Protein AF-A0A529N8B4-F1 (afdb_monomer)

Foldseek 3Di:
DDDDPPDDPVLCVDLLNLLLVLLVCCLVPVQPQVSCLSCLCVPHQPQDPVNSVQLVVQCVVVVHHSLVSLCVQLPDPPDDPRSSVSSVLVSVLSVVLSVCPVPPDPLVSSVVSCVSSCNLVVLVPDPDPCSVVSNVSSVVVSVVCVVVD

Sequence (149 aa):
LNYRVIGGPRFYERMEIRDALAFFRVVANSGDDLAFERIVNVPKRGLGEATIRQIHDTARALRIPMLEAAGNLAESDELKPKPRAALREVAANFERWQKALETTPHTELAETILEESGYTDMWKNDRSAEAPGRLENLKELVRSMEEYE

pLDDT: mean 91.5, std 12.16, range [32.94, 97.88]

Structure (mmCIF, N/CA/C/O backbone):
data_AF-A0A529N8B4-F1
#
_entry.id   AF-A0A529N8B4-F1
#
loop_
_atom_site.group_PDB
_atom_site.id
_atom_site.type_symbol
_atom_site.label_atom_id
_atom_site.label_alt_id
_atom_site.label_comp_id
_atom_site.label_asym_id
_atom_site.label_entity_id
_atom_site.label_seq_id
_atom_site.pdbx_PDB_ins_code
_atom_site.Cartn_x
_atom_site.Cartn_y
_atom_site.Cartn_z
_atom_site.occupancy
_atom_site.B_iso_or_equiv
_atom_site.auth_seq_id
_atom_site.auth_comp_id
_atom_site.auth_asym_id
_atom_site.auth_atom_id
_atom_site.pdbx_PDB_model_num
ATOM 1 N N . LEU A 1 1 ? -13.913 22.914 28.546 1.00 37.88 1 LEU A N 1
ATOM 2 C CA . LEU A 1 1 ? -14.456 21.659 27.979 1.00 37.88 1 LEU A CA 1
ATOM 3 C C . LEU A 1 1 ? -14.063 21.613 26.507 1.00 37.88 1 LEU A C 1
ATOM 5 O O . LEU A 1 1 ? -14.684 22.299 25.709 1.00 37.88 1 LEU A O 1
ATOM 9 N N . ASN A 1 2 ? -12.985 20.900 26.166 1.00 32.94 2 ASN A N 1
ATOM 10 C CA . ASN A 1 2 ? -12.568 20.703 24.773 1.00 32.94 2 ASN A CA 1
ATOM 11 C C . ASN A 1 2 ? -13.321 19.496 24.215 1.00 32.94 2 ASN A C 1
ATOM 13 O O . ASN A 1 2 ? -12.875 18.364 24.375 1.00 32.94 2 ASN A O 1
ATOM 17 N N . TYR A 1 3 ? -14.480 19.727 23.603 1.00 43.84 3 TYR A N 1
ATOM 18 C CA . TYR A 1 3 ? -15.154 18.686 22.835 1.00 43.84 3 TYR A CA 1
ATOM 19 C C . TYR A 1 3 ? -14.523 18.661 21.438 1.00 43.84 3 TYR A C 1
ATOM 21 O O . TYR A 1 3 ? -14.747 19.561 20.628 1.00 43.84 3 TYR A O 1
ATOM 29 N N . ARG A 1 4 ? -13.654 17.678 21.179 1.00 48.97 4 ARG A N 1
ATOM 30 C CA . ARG A 1 4 ? -13.133 17.401 19.835 1.00 48.97 4 ARG A CA 1
ATOM 31 C C . ARG A 1 4 ? -14.247 16.637 19.123 1.00 48.97 4 ARG A C 1
ATOM 33 O O . ARG A 1 4 ? -14.628 15.561 19.567 1.00 48.97 4 ARG A O 1
ATOM 40 N N . VAL A 1 5 ? -14.819 17.221 18.072 1.00 47.09 5 VAL A N 1
ATOM 41 C CA . VAL A 1 5 ? -15.747 16.503 17.189 1.00 47.09 5 VAL A CA 1
ATOM 42 C C . VAL A 1 5 ? -14.914 15.462 16.445 1.00 47.09 5 VAL A C 1
ATOM 44 O O . VAL A 1 5 ? -14.140 15.798 15.548 1.00 47.09 5 VAL A O 1
ATOM 47 N N . ILE A 1 6 ? -15.007 14.222 16.904 1.00 48.81 6 ILE A N 1
ATOM 48 C CA . ILE A 1 6 ? -14.286 13.053 16.404 1.00 48.81 6 ILE A CA 1
ATOM 49 C C . ILE A 1 6 ? -15.303 12.234 15.589 1.00 48.81 6 ILE A C 1
ATOM 51 O O . ILE A 1 6 ? -16.439 12.079 16.028 1.00 48.81 6 ILE A O 1
ATOM 55 N N . GLY A 1 7 ? -14.947 11.799 14.375 1.00 54.44 7 GLY A N 1
ATOM 56 C CA . GLY A 1 7 ? -15.828 10.962 13.536 1.00 54.44 7 GLY A CA 1
ATOM 57 C C . GLY A 1 7 ? -16.765 11.674 12.541 1.00 54.44 7 GLY A C 1
ATOM 58 O O . GLY A 1 7 ? -17.740 11.084 12.088 1.00 54.44 7 GLY A O 1
ATOM 59 N N . GLY A 1 8 ? -16.506 12.931 12.160 1.00 64.56 8 GLY A N 1
ATOM 60 C CA . GLY A 1 8 ? -17.227 13.567 11.040 1.00 64.56 8 GLY A CA 1
ATOM 61 C C . GLY A 1 8 ? -16.770 13.047 9.659 1.00 64.56 8 GLY A C 1
ATOM 62 O O . GLY A 1 8 ? -15.677 12.490 9.568 1.00 64.56 8 GLY A O 1
ATOM 63 N N . PRO A 1 9 ? -17.508 13.313 8.557 1.00 66.69 9 PRO A N 1
ATOM 64 C CA . PRO A 1 9 ? -17.154 12.885 7.188 1.00 66.69 9 PRO A CA 1
ATOM 65 C C . PRO A 1 9 ? -15.704 13.199 6.776 1.00 66.69 9 PRO A C 1
ATOM 67 O O . PRO A 1 9 ? -15.079 12.452 6.030 1.00 66.69 9 PRO A O 1
ATOM 70 N N . ARG A 1 10 ? -15.132 14.266 7.348 1.00 82.44 10 ARG A N 1
ATOM 71 C CA . ARG A 1 10 ? -13.742 14.697 7.144 1.00 82.44 10 ARG A CA 1
ATOM 72 C C . ARG A 1 10 ? -12.682 13.720 7.666 1.00 82.44 10 ARG A C 1
ATOM 74 O O . ARG A 1 10 ? -11.518 13.874 7.312 1.00 82.44 10 ARG A O 1
ATOM 81 N N . PHE A 1 11 ? -13.024 12.761 8.530 1.00 85.31 11 PHE A N 1
ATOM 82 C CA . PHE A 1 11 ? -12.075 11.748 9.011 1.00 85.31 11 PHE A CA 1
ATOM 83 C C . PHE A 1 11 ? -11.592 10.861 7.857 1.00 85.31 11 PHE A C 1
ATOM 85 O O . PHE A 1 11 ? -10.390 10.739 7.636 1.00 85.31 11 PHE A O 1
ATOM 92 N N . TYR A 1 12 ? -12.525 10.362 7.044 1.00 86.62 12 TYR A N 1
ATOM 93 C CA . TYR A 1 12 ? -12.238 9.506 5.890 1.00 86.62 12 TYR A CA 1
ATOM 94 C C . TYR A 1 12 ? -11.605 10.245 4.701 1.00 86.62 12 TYR A C 1
ATOM 96 O O . TYR A 1 12 ? -11.093 9.618 3.778 1.00 86.62 12 TYR A O 1
ATOM 104 N N . GLU A 1 13 ? -11.600 11.580 4.714 1.00 89.31 13 GLU A N 1
ATOM 105 C CA . GLU A 1 13 ? -10.953 12.406 3.685 1.00 89.31 13 GLU A CA 1
ATOM 106 C C . GLU A 1 13 ? -9.445 12.584 3.925 1.00 89.31 13 GLU A C 1
ATOM 108 O O . GLU A 1 13 ? -8.698 12.955 3.004 1.00 89.31 13 GLU A O 1
ATOM 113 N N . ARG A 1 14 ? -8.975 12.310 5.149 1.00 93.44 14 ARG A N 1
ATOM 114 C CA . ARG A 1 14 ? -7.564 12.456 5.511 1.00 93.44 14 ARG A CA 1
ATOM 115 C C . ARG A 1 14 ? -6.698 11.538 4.662 1.00 93.44 14 ARG A C 1
ATOM 117 O O . ARG A 1 14 ? -7.099 10.436 4.292 1.00 93.44 14 ARG A O 1
ATOM 124 N N . MET A 1 15 ? -5.516 12.023 4.300 1.00 94.38 15 MET A N 1
ATOM 125 C CA . MET A 1 15 ? -4.635 11.319 3.368 1.00 94.38 15 MET A CA 1
ATOM 126 C C . MET A 1 15 ? -4.262 9.939 3.904 1.00 94.38 15 MET A C 1
ATOM 128 O O . MET A 1 15 ? -4.382 8.958 3.180 1.00 94.38 15 MET A O 1
ATOM 132 N N . GLU A 1 16 ? -3.891 9.879 5.177 1.00 94.94 16 GLU A N 1
ATOM 133 C CA . GLU A 1 16 ? -3.470 8.662 5.850 1.00 94.94 16 GLU A CA 1
ATOM 134 C C . GLU A 1 16 ? -4.582 7.634 5.996 1.00 94.94 16 GLU A C 1
ATOM 136 O O . GLU A 1 16 ? -4.351 6.443 5.811 1.00 94.94 16 GLU A O 1
ATOM 141 N N . ILE A 1 17 ? -5.809 8.104 6.214 1.00 95.75 17 ILE A N 1
ATOM 142 C CA . ILE A 1 17 ? -6.984 7.240 6.273 1.00 95.75 17 ILE A CA 1
ATOM 143 C C . ILE A 1 17 ? -7.311 6.698 4.882 1.00 95.75 17 ILE A C 1
ATOM 145 O O . ILE A 1 17 ? -7.570 5.509 4.729 1.00 95.75 17 ILE A O 1
ATOM 149 N N . ARG A 1 18 ? -7.231 7.528 3.836 1.00 96.19 18 ARG A N 1
ATOM 150 C CA . ARG A 1 18 ? -7.441 7.073 2.452 1.00 96.19 18 ARG A CA 1
ATOM 151 C C . ARG A 1 18 ? -6.388 6.070 1.988 1.00 96.19 18 ARG A C 1
ATOM 153 O O . ARG A 1 18 ? -6.728 5.175 1.221 1.00 96.19 18 ARG A O 1
ATOM 160 N N . ASP A 1 19 ? -5.139 6.223 2.419 1.00 97.69 19 ASP A N 1
ATOM 161 C CA . ASP A 1 19 ? -4.067 5.269 2.119 1.00 97.69 19 ASP A CA 1
ATOM 162 C C . ASP A 1 19 ? -4.293 3.942 2.853 1.00 97.69 19 ASP A C 1
ATOM 164 O O . ASP A 1 19 ? -4.266 2.891 2.219 1.00 97.69 19 ASP A O 1
ATOM 168 N N . ALA A 1 20 ? -4.592 3.986 4.156 1.00 97.31 20 ALA A N 1
ATOM 169 C CA . ALA A 1 20 ? -4.912 2.795 4.943 1.00 97.31 20 ALA A CA 1
ATOM 170 C C . ALA A 1 20 ? -6.100 2.024 4.349 1.00 97.31 20 ALA A C 1
ATOM 172 O O . ALA A 1 20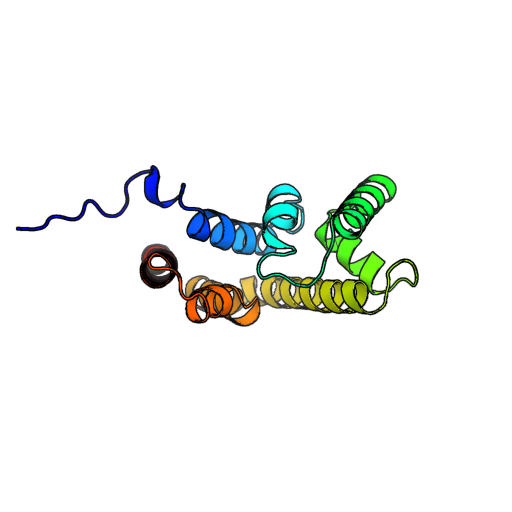 ? -6.010 0.826 4.091 1.00 97.31 20 ALA A O 1
ATOM 173 N N . LEU A 1 21 ? -7.186 2.729 4.021 1.00 96.06 21 LEU A N 1
ATOM 174 C CA . LEU A 1 21 ? -8.339 2.125 3.357 1.00 96.06 21 LEU A CA 1
ATOM 175 C C . LEU A 1 21 ? -7.984 1.544 1.988 1.00 96.06 21 LEU A C 1
ATOM 177 O O . LEU A 1 21 ? -8.520 0.505 1.625 1.00 96.06 21 LEU A O 1
ATOM 181 N N . ALA A 1 22 ? -7.101 2.181 1.218 1.00 97.75 22 ALA A N 1
ATOM 182 C CA . ALA A 1 22 ? -6.670 1.632 -0.061 1.00 97.75 22 ALA A CA 1
ATOM 183 C C . ALA A 1 22 ? -5.914 0.306 0.114 1.00 97.75 22 ALA A C 1
ATOM 185 O O . ALA A 1 22 ? -6.197 -0.629 -0.629 1.00 97.75 22 ALA A O 1
ATOM 186 N N . PHE A 1 23 ? -5.049 0.170 1.125 1.00 97.75 23 PHE A N 1
ATOM 187 C CA . PHE A 1 23 ? -4.457 -1.131 1.458 1.00 97.75 23 PHE A CA 1
ATOM 188 C C . PHE A 1 23 ? -5.530 -2.187 1.741 1.00 97.75 23 PHE A C 1
ATOM 190 O O . PHE A 1 23 ? -5.511 -3.257 1.135 1.00 97.75 23 PHE A O 1
ATOM 197 N N . PHE A 1 24 ? -6.494 -1.870 2.608 1.00 96.44 24 PHE A N 1
ATOM 198 C CA . PHE A 1 24 ? -7.551 -2.813 2.980 1.00 96.44 24 PHE A CA 1
ATOM 199 C C . PHE A 1 24 ? -8.432 -3.191 1.786 1.00 96.44 24 PHE A C 1
ATOM 201 O O . PHE A 1 24 ? -8.769 -4.360 1.621 1.00 96.44 24 PHE A O 1
ATOM 208 N N . ARG A 1 25 ? -8.756 -2.234 0.905 1.00 96.56 25 ARG A N 1
ATOM 209 C CA . ARG A 1 25 ? -9.531 -2.502 -0.314 1.00 96.56 25 ARG A CA 1
ATOM 210 C C . ARG A 1 25 ? -8.803 -3.428 -1.280 1.00 96.56 25 ARG A C 1
ATOM 212 O O . ARG A 1 25 ? -9.455 -4.308 -1.819 1.00 96.56 25 ARG A O 1
ATOM 219 N N . VAL A 1 26 ? -7.492 -3.274 -1.473 1.00 97.56 26 VAL A N 1
ATOM 220 C CA . VAL A 1 26 ? -6.712 -4.181 -2.342 1.00 97.56 26 VAL A CA 1
ATOM 221 C C . VAL A 1 26 ? -6.631 -5.588 -1.745 1.00 97.56 26 VAL A C 1
ATOM 223 O O . VAL A 1 26 ? -6.682 -6.579 -2.473 1.00 97.56 26 VAL A O 1
ATOM 226 N N . VAL A 1 27 ? -6.526 -5.695 -0.416 1.00 96.75 27 VAL A N 1
ATOM 227 C CA . VAL A 1 27 ? -6.567 -6.993 0.271 1.00 96.75 27 VAL A CA 1
ATOM 228 C C . VAL A 1 27 ? -7.942 -7.644 0.103 1.00 96.75 27 VAL A C 1
ATOM 230 O O . VAL A 1 27 ? -8.011 -8.793 -0.309 1.00 96.75 27 VAL A O 1
ATOM 233 N N . ALA A 1 28 ? -9.037 -6.916 0.331 1.00 95.19 28 ALA A N 1
ATOM 234 C CA . ALA A 1 28 ? -10.394 -7.446 0.170 1.00 95.19 28 ALA A CA 1
ATOM 235 C C . ALA A 1 28 ? -10.793 -7.697 -1.299 1.00 95.19 28 ALA A C 1
ATOM 237 O O . ALA A 1 28 ? -11.609 -8.571 -1.585 1.00 95.19 28 ALA A O 1
ATOM 238 N N . ASN A 1 29 ? -10.244 -6.922 -2.234 1.00 95.25 29 ASN A N 1
ATOM 239 C CA . ASN A 1 29 ? -10.509 -7.003 -3.664 1.00 95.25 29 ASN A CA 1
ATOM 240 C C . ASN A 1 29 ? -9.237 -6.685 -4.466 1.00 95.25 29 ASN A C 1
ATOM 242 O O . ASN A 1 29 ? -8.906 -5.522 -4.708 1.00 95.25 29 ASN A O 1
ATOM 246 N N . SER A 1 30 ? -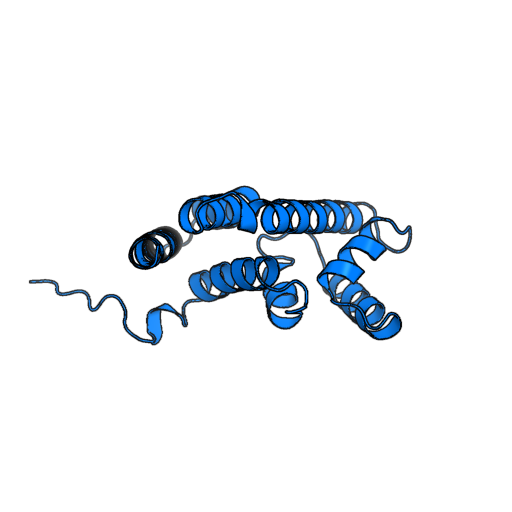8.574 -7.730 -4.963 1.00 93.50 30 SER A N 1
ATOM 247 C CA . SER A 1 30 ? -7.368 -7.614 -5.795 1.00 93.50 30 SER A CA 1
ATOM 248 C C . SER A 1 30 ? -7.584 -6.867 -7.118 1.00 93.50 30 SER A C 1
ATOM 250 O O . SER A 1 30 ? -6.609 -6.444 -7.734 1.00 93.50 30 SER A O 1
ATOM 252 N N . GLY A 1 31 ? -8.840 -6.692 -7.546 1.00 94.88 31 GLY A N 1
ATOM 253 C CA . GLY A 1 31 ? -9.232 -5.953 -8.747 1.00 94.88 31 GLY A CA 1
ATOM 254 C C . GLY A 1 31 ? -9.349 -4.433 -8.582 1.00 94.88 31 GLY A C 1
ATOM 255 O O . GLY A 1 31 ? -9.706 -3.757 -9.546 1.00 94.88 31 GLY A O 1
ATOM 256 N N . ASP A 1 32 ? -9.118 -3.872 -7.388 1.00 97.00 32 ASP A N 1
ATOM 257 C CA . ASP A 1 32 ? -9.178 -2.418 -7.169 1.00 97.00 32 ASP A CA 1
ATOM 258 C C . ASP A 1 32 ? -7.873 -1.726 -7.604 1.00 97.00 32 ASP A C 1
ATOM 260 O O . ASP A 1 32 ? -7.007 -1.380 -6.794 1.00 97.00 32 ASP A O 1
ATOM 264 N N . ASP A 1 33 ? -7.748 -1.507 -8.914 1.00 96.38 33 ASP A N 1
ATOM 265 C CA . ASP A 1 33 ? -6.583 -0.864 -9.533 1.00 96.38 33 ASP A CA 1
ATOM 266 C C . ASP A 1 33 ? -6.347 0.564 -9.012 1.00 96.38 33 ASP A C 1
ATOM 268 O O . ASP A 1 33 ? -5.205 0.964 -8.789 1.00 96.38 33 ASP A O 1
ATOM 272 N N . LEU A 1 34 ? -7.418 1.323 -8.744 1.00 95.69 34 LEU A N 1
ATOM 273 C CA . LEU A 1 34 ? -7.324 2.693 -8.226 1.00 95.69 34 LEU A CA 1
ATOM 274 C C . LEU A 1 34 ? -6.769 2.722 -6.798 1.00 95.69 34 LEU A C 1
ATOM 276 O O . LEU A 1 34 ? -5.998 3.618 -6.441 1.00 95.69 34 LEU A O 1
ATOM 280 N N . ALA A 1 35 ? -7.172 1.763 -5.959 1.00 97.06 35 ALA A N 1
ATOM 281 C CA . ALA A 1 35 ? -6.583 1.597 -4.640 1.00 97.06 35 ALA A CA 1
ATOM 282 C C . ALA A 1 35 ? -5.114 1.193 -4.751 1.00 97.06 35 ALA A C 1
ATOM 284 O O . ALA A 1 35 ? -4.274 1.813 -4.101 1.00 97.06 35 ALA A O 1
ATOM 285 N N . PHE A 1 36 ? -4.795 0.210 -5.595 1.00 97.62 36 PHE A N 1
ATOM 286 C CA . PHE A 1 36 ? -3.430 -0.279 -5.750 1.00 97.62 36 PHE A CA 1
ATOM 287 C C . PHE A 1 36 ? -2.478 0.811 -6.250 1.00 97.62 36 PHE A C 1
ATOM 289 O O . PHE A 1 36 ? -1.440 1.044 -5.630 1.00 97.62 36 PHE A O 1
ATOM 296 N N . GLU A 1 37 ? -2.848 1.549 -7.298 1.00 96.00 37 GLU A N 1
ATOM 297 C CA . GLU A 1 37 ? -2.049 2.654 -7.840 1.00 96.00 37 GLU A CA 1
ATOM 298 C C . GLU A 1 37 ? -1.733 3.712 -6.772 1.00 96.00 37 GLU A C 1
ATOM 300 O O . GLU A 1 37 ? -0.609 4.218 -6.698 1.00 96.00 37 GLU A O 1
ATOM 305 N N . ARG A 1 38 ? -2.691 3.998 -5.880 1.00 96.38 38 ARG A N 1
ATOM 306 C CA . ARG A 1 38 ? -2.504 4.947 -4.777 1.00 96.38 38 ARG A CA 1
ATOM 307 C C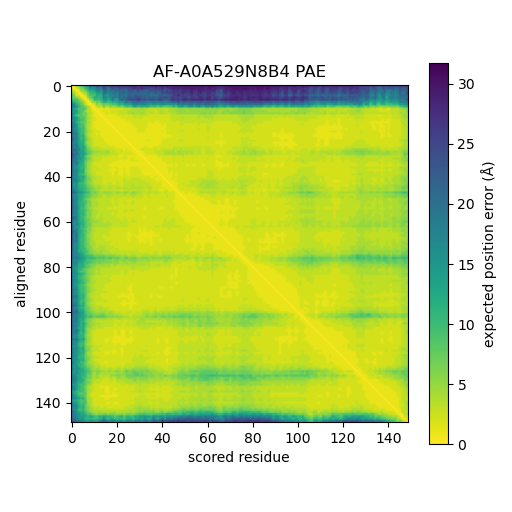 . ARG A 1 38 ? -1.400 4.516 -3.807 1.00 96.38 38 ARG A C 1
ATOM 309 O O . ARG A 1 38 ? -0.641 5.373 -3.353 1.00 96.38 38 ARG A O 1
ATOM 316 N N . ILE A 1 39 ? -1.325 3.229 -3.461 1.00 97.00 39 ILE A N 1
ATOM 317 C CA . ILE A 1 39 ? -0.464 2.739 -2.367 1.00 97.00 39 ILE A CA 1
ATOM 318 C C . ILE A 1 39 ? 0.789 1.995 -2.825 1.00 97.00 39 ILE A C 1
ATOM 320 O O . ILE A 1 39 ? 1.690 1.761 -2.016 1.00 97.00 39 ILE A O 1
ATOM 324 N N . VAL A 1 40 ? 0.913 1.661 -4.115 1.00 96.31 40 VAL A N 1
ATOM 325 C CA . VAL A 1 40 ? 1.991 0.789 -4.615 1.00 96.31 40 VAL A CA 1
ATOM 326 C C . VAL A 1 40 ? 3.381 1.342 -4.279 1.00 96.31 40 VAL A C 1
ATOM 328 O O . VAL A 1 40 ? 4.296 0.598 -3.925 1.00 96.31 40 VAL A O 1
ATOM 331 N N . ASN A 1 41 ? 3.530 2.669 -4.272 1.00 96.56 41 ASN A N 1
ATOM 332 C CA . ASN A 1 41 ? 4.769 3.372 -3.926 1.00 96.56 41 ASN A CA 1
ATOM 333 C C . ASN A 1 41 ? 4.645 4.231 -2.653 1.00 96.56 41 ASN A C 1
ATOM 335 O O . ASN A 1 41 ? 5.364 5.228 -2.506 1.00 96.56 41 ASN A O 1
ATOM 339 N N . VAL A 1 42 ? 3.721 3.865 -1.760 1.00 95.94 42 VAL A N 1
ATOM 340 C CA . VAL A 1 42 ? 3.550 4.465 -0.433 1.00 95.94 42 VAL A CA 1
ATOM 341 C C . VAL A 1 42 ? 3.652 3.358 0.631 1.00 95.94 42 VAL A C 1
ATOM 343 O O . VAL A 1 42 ? 2.800 2.473 0.659 1.00 95.94 42 VAL A O 1
ATOM 346 N N . PRO A 1 43 ? 4.683 3.345 1.496 1.00 95.56 43 PRO A N 1
ATOM 347 C CA . PRO A 1 43 ? 5.875 4.199 1.499 1.00 95.56 43 PRO A CA 1
ATOM 348 C C . PRO A 1 43 ? 6.717 4.093 0.223 1.00 95.56 43 PRO A C 1
ATOM 350 O O . PRO A 1 43 ? 6.523 3.202 -0.599 1.00 95.56 43 PRO A O 1
ATOM 353 N N . LYS A 1 44 ? 7.679 5.007 0.045 1.00 95.06 44 LYS A N 1
ATOM 354 C CA . LYS A 1 44 ? 8.532 5.039 -1.152 1.00 95.06 44 LYS A CA 1
ATOM 355 C C . LYS A 1 44 ? 9.349 3.748 -1.284 1.00 95.06 44 LYS A C 1
ATOM 357 O O . LYS A 1 44 ? 10.288 3.526 -0.528 1.00 95.06 44 LYS A O 1
ATOM 362 N N . ARG A 1 45 ? 9.056 2.959 -2.323 1.00 94.75 45 ARG A N 1
ATOM 363 C CA . ARG A 1 45 ? 9.733 1.685 -2.651 1.00 94.75 45 ARG A CA 1
ATOM 364 C C . ARG A 1 45 ? 10.706 1.799 -3.829 1.00 94.75 45 ARG A C 1
ATOM 366 O O . ARG A 1 45 ? 11.286 0.821 -4.286 1.00 94.75 45 ARG A O 1
ATOM 373 N N . GLY A 1 46 ? 10.914 3.013 -4.340 1.00 92.81 46 GLY A N 1
ATOM 374 C CA . GLY A 1 46 ? 11.756 3.249 -5.517 1.00 92.81 46 GLY A CA 1
ATOM 375 C C . GLY A 1 46 ? 11.089 2.854 -6.836 1.00 92.81 46 GLY A C 1
ATOM 376 O O . GLY A 1 46 ? 11.784 2.674 -7.835 1.00 92.81 46 GLY A O 1
ATOM 377 N N . LEU A 1 47 ? 9.759 2.744 -6.840 1.00 94.38 47 LEU A N 1
ATOM 378 C CA . LEU A 1 47 ? 8.957 2.561 -8.043 1.00 94.38 47 LEU A CA 1
ATOM 379 C C . LEU A 1 47 ? 8.755 3.936 -8.687 1.00 94.38 47 LEU A C 1
ATOM 381 O O . LEU A 1 47 ? 8.128 4.820 -8.104 1.00 94.38 47 LEU A O 1
ATOM 385 N N . GLY A 1 48 ? 9.377 4.158 -9.842 1.00 93.56 48 GLY A N 1
ATOM 386 C CA . GLY A 1 48 ? 9.234 5.409 -10.585 1.00 93.56 48 GLY A CA 1
ATOM 387 C C . GLY A 1 48 ? 7.988 5.415 -11.469 1.00 93.56 48 GLY A C 1
ATOM 388 O O . GLY A 1 48 ? 7.413 4.363 -11.743 1.00 93.56 48 GLY A O 1
ATOM 389 N N . GLU A 1 49 ? 7.645 6.588 -12.004 1.00 94.19 49 GLU A N 1
ATOM 390 C CA . GLU A 1 49 ? 6.538 6.779 -12.960 1.00 94.19 49 GLU A CA 1
ATOM 391 C C . GLU A 1 49 ? 6.591 5.802 -14.144 1.00 94.19 49 GLU A C 1
ATOM 393 O O . GLU A 1 49 ? 5.571 5.269 -14.567 1.00 94.19 49 GLU A O 1
ATOM 398 N N . ALA A 1 50 ? 7.791 5.522 -14.664 1.00 94.44 50 ALA A N 1
ATOM 399 C CA . ALA A 1 50 ? 7.974 4.573 -15.762 1.00 94.44 50 ALA A CA 1
ATOM 400 C C . ALA A 1 50 ? 7.578 3.139 -15.371 1.00 94.44 50 ALA A C 1
ATOM 402 O O . ALA A 1 50 ? 6.961 2.440 -16.165 1.00 94.44 50 ALA A O 1
ATOM 403 N N . THR A 1 51 ? 7.898 2.715 -14.144 1.00 95.69 51 THR A N 1
ATOM 404 C CA . THR A 1 51 ? 7.528 1.386 -13.640 1.00 95.69 51 THR A CA 1
ATOM 405 C C . THR A 1 51 ? 6.025 1.294 -13.412 1.00 95.69 51 THR A C 1
ATOM 407 O O . THR A 1 51 ? 5.419 0.314 -13.823 1.00 95.69 51 THR A O 1
ATOM 410 N N . ILE A 1 52 ? 5.414 2.323 -12.818 1.00 95.56 52 ILE A N 1
ATOM 411 C CA . ILE A 1 52 ? 3.959 2.365 -12.601 1.00 95.56 52 ILE A CA 1
ATOM 412 C C . ILE A 1 52 ? 3.219 2.311 -13.944 1.00 95.56 52 ILE A C 1
ATOM 414 O O . ILE A 1 52 ? 2.293 1.520 -14.110 1.00 95.56 52 ILE A O 1
ATOM 418 N N . ARG A 1 53 ? 3.688 3.070 -14.942 1.00 96.62 53 ARG A N 1
ATOM 419 C CA . ARG A 1 53 ? 3.142 3.024 -16.303 1.00 96.62 53 ARG A CA 1
ATOM 420 C C . ARG A 1 53 ? 3.263 1.637 -16.930 1.00 96.62 53 ARG A C 1
ATOM 422 O O . ARG A 1 53 ? 2.298 1.156 -17.504 1.00 96.62 53 ARG A O 1
ATOM 429 N N . GLN A 1 54 ? 4.408 0.975 -16.773 1.00 96.56 54 GLN A N 1
ATOM 430 C CA . GLN A 1 54 ? 4.603 -0.376 -17.297 1.00 96.56 54 GLN A CA 1
ATOM 431 C C . GLN A 1 54 ? 3.664 -1.400 -16.644 1.00 96.56 54 GLN A C 1
ATOM 433 O O . GLN A 1 54 ? 3.146 -2.268 -17.344 1.00 96.56 54 GLN A O 1
ATOM 438 N N . ILE A 1 55 ? 3.386 -1.281 -15.339 1.00 97.12 55 ILE A N 1
ATOM 439 C CA . ILE A 1 55 ? 2.371 -2.106 -14.658 1.00 97.12 55 ILE A CA 1
ATOM 440 C C . ILE A 1 55 ? 1.002 -1.883 -15.300 1.00 97.12 55 ILE A C 1
ATOM 442 O O . ILE A 1 55 ? 0.329 -2.849 -15.649 1.00 97.12 55 ILE A O 1
ATOM 446 N N . HIS A 1 56 ? 0.618 -0.625 -15.512 1.00 96.75 56 HIS A N 1
ATOM 447 C CA . HIS A 1 56 ? -0.660 -0.272 -16.124 1.00 96.75 56 HIS A CA 1
ATOM 448 C C . HIS A 1 56 ? -0.783 -0.795 -17.569 1.00 96.75 56 HIS A C 1
ATOM 450 O O . HIS A 1 56 ? -1.808 -1.362 -17.953 1.00 96.75 56 HIS A O 1
ATOM 456 N N . ASP A 1 57 ? 0.269 -0.646 -18.376 1.00 97.19 57 ASP A N 1
ATOM 457 C CA . ASP A 1 57 ? 0.307 -1.138 -19.756 1.00 97.19 57 ASP A CA 1
ATOM 458 C C . ASP A 1 57 ? 0.215 -2.672 -19.806 1.00 97.19 57 ASP A C 1
ATOM 460 O O . ASP A 1 57 ? -0.532 -3.223 -20.617 1.00 97.19 57 ASP A O 1
ATOM 464 N N . THR A 1 58 ? 0.902 -3.359 -18.889 1.00 97.06 58 THR A N 1
ATOM 465 C CA . THR A 1 58 ? 0.869 -4.825 -18.762 1.00 97.06 58 THR A CA 1
ATOM 466 C C . THR A 1 58 ? -0.510 -5.319 -18.329 1.00 97.06 58 THR A C 1
ATOM 468 O O . THR A 1 58 ? -1.069 -6.214 -18.965 1.00 97.06 58 THR A O 1
ATOM 471 N N . ALA A 1 59 ? -1.097 -4.695 -17.304 1.00 97.50 59 ALA A N 1
ATOM 472 C CA . ALA A 1 59 ? -2.448 -4.985 -16.824 1.00 97.50 59 ALA A CA 1
ATOM 473 C C . ALA A 1 59 ? -3.474 -4.864 -17.958 1.00 97.50 59 ALA A C 1
ATOM 475 O O . ALA A 1 59 ? -4.267 -5.774 -18.203 1.00 97.50 59 ALA A O 1
ATOM 476 N N . ARG A 1 60 ? -3.389 -3.785 -18.746 1.00 97.06 60 ARG A N 1
ATOM 477 C CA . ARG A 1 60 ? -4.269 -3.556 -19.897 1.00 97.06 60 ARG A CA 1
ATOM 478 C C . ARG A 1 60 ? -4.049 -4.559 -21.030 1.00 97.06 60 ARG A C 1
ATOM 480 O O . ARG A 1 60 ? -5.027 -5.005 -21.632 1.00 97.06 60 ARG A O 1
ATOM 487 N N . ALA A 1 61 ? -2.798 -4.885 -21.350 1.00 97.31 61 ALA A N 1
ATOM 488 C CA . ALA A 1 61 ? -2.462 -5.815 -22.427 1.00 97.31 61 ALA A CA 1
ATOM 489 C C . ALA A 1 61 ? -2.958 -7.237 -22.127 1.00 97.31 61 ALA A C 1
ATOM 491 O O . ALA A 1 61 ? -3.526 -7.890 -23.005 1.00 97.31 61 ALA A O 1
ATOM 492 N N . LEU A 1 62 ? -2.789 -7.684 -20.881 1.00 96.88 62 LEU A N 1
ATOM 493 C CA . LEU A 1 62 ? -3.188 -9.015 -20.423 1.00 96.88 62 LEU A CA 1
ATOM 494 C C . LEU A 1 62 ? -4.647 -9.080 -19.940 1.00 96.88 62 LEU A C 1
ATOM 496 O O . LEU A 1 62 ? -5.193 -10.171 -19.818 1.00 96.88 62 LEU A O 1
ATOM 500 N N . ARG A 1 63 ? -5.296 -7.925 -19.734 1.00 97.00 63 ARG A N 1
ATOM 501 C CA . ARG A 1 63 ? -6.643 -7.777 -19.148 1.00 97.00 63 ARG A CA 1
ATOM 502 C C . ARG A 1 63 ? -6.756 -8.401 -17.754 1.00 97.00 63 ARG A C 1
ATOM 504 O O . ARG A 1 63 ? -7.735 -9.080 -17.454 1.00 97.00 63 ARG A O 1
ATOM 511 N N . ILE A 1 64 ? -5.755 -8.141 -16.927 1.00 97.69 64 ILE A N 1
ATOM 512 C CA . ILE A 1 64 ? -5.670 -8.593 -15.534 1.00 97.69 64 ILE A CA 1
ATOM 513 C C . ILE A 1 64 ? -5.546 -7.381 -14.601 1.00 97.69 64 ILE A C 1
ATOM 515 O O . ILE A 1 64 ? -5.125 -6.319 -15.069 1.00 97.69 64 ILE A O 1
ATOM 519 N N . PRO A 1 65 ? -5.873 -7.514 -13.304 1.00 97.88 65 PRO A N 1
ATOM 520 C CA . PRO A 1 65 ? -5.663 -6.449 -12.326 1.00 97.88 65 PRO A CA 1
ATOM 521 C C . PRO A 1 65 ? -4.203 -5.995 -12.226 1.00 97.88 65 PRO A C 1
ATOM 523 O O . PRO A 1 65 ? -3.270 -6.777 -12.434 1.00 97.88 65 PRO A O 1
ATOM 526 N N . MET A 1 66 ? -3.983 -4.744 -11.825 1.00 97.62 66 MET A N 1
ATOM 527 C CA . MET A 1 66 ? -2.646 -4.169 -11.660 1.00 97.62 66 MET A CA 1
ATOM 528 C C . MET A 1 66 ? -1.798 -4.911 -10.626 1.00 97.62 66 MET A C 1
ATOM 530 O O . MET A 1 66 ? -0.586 -5.018 -10.814 1.00 97.62 66 MET A O 1
ATOM 534 N N . LEU A 1 67 ? -2.406 -5.443 -9.560 1.00 97.69 67 LEU A N 1
ATOM 535 C CA . LEU A 1 67 ? -1.692 -6.253 -8.569 1.00 97.69 67 LEU A CA 1
ATOM 536 C C . LEU A 1 67 ? -1.121 -7.534 -9.202 1.00 97.69 67 LEU A C 1
ATOM 538 O O . LEU A 1 67 ? 0.041 -7.872 -8.977 1.00 97.69 67 LEU A O 1
ATOM 542 N N . GLU A 1 68 ? -1.908 -8.211 -10.040 1.00 97.44 68 GLU A N 1
ATOM 543 C CA . GLU A 1 68 ? -1.475 -9.417 -10.753 1.00 97.44 68 GLU A CA 1
ATOM 544 C C . GLU A 1 68 ? -0.403 -9.084 -11.800 1.00 97.44 68 GLU A C 1
ATOM 546 O O . GLU A 1 68 ? 0.634 -9.742 -11.878 1.00 97.44 68 GLU A O 1
ATOM 551 N N . ALA A 1 69 ? -0.590 -7.994 -12.550 1.00 97.50 69 ALA A N 1
ATOM 552 C CA . ALA A 1 69 ? 0.410 -7.500 -13.492 1.00 97.50 69 ALA A CA 1
ATOM 553 C C . ALA A 1 69 ? 1.737 -7.139 -12.804 1.00 97.50 69 ALA A C 1
ATOM 555 O O . ALA A 1 69 ? 2.806 -7.422 -13.346 1.00 97.50 69 ALA A O 1
ATOM 556 N N . ALA A 1 70 ? 1.688 -6.552 -11.604 1.00 96.88 70 ALA A N 1
ATOM 557 C CA . ALA A 1 70 ? 2.873 -6.266 -10.805 1.00 96.88 70 ALA A CA 1
ATOM 558 C C . ALA A 1 70 ? 3.610 -7.551 -10.394 1.00 96.88 70 ALA A C 1
ATOM 560 O O . ALA A 1 70 ? 4.837 -7.586 -10.487 1.00 96.88 70 ALA A O 1
ATOM 561 N N . GLY A 1 71 ? 2.880 -8.604 -10.008 1.00 96.50 71 GLY A N 1
ATOM 562 C CA . GLY A 1 71 ? 3.444 -9.931 -9.744 1.00 96.50 71 GLY A CA 1
ATOM 563 C C . GLY A 1 71 ? 4.109 -10.545 -10.982 1.00 96.50 71 GLY A C 1
ATOM 564 O O . GLY A 1 71 ? 5.261 -10.966 -10.919 1.00 96.50 71 GLY A O 1
ATOM 565 N N . ASN A 1 72 ? 3.444 -10.496 -12.139 1.00 96.31 72 ASN A N 1
ATOM 566 C CA . ASN A 1 72 ? 4.002 -11.001 -13.399 1.00 96.31 72 ASN A CA 1
ATOM 567 C C . ASN A 1 72 ? 5.279 -10.248 -13.809 1.00 96.31 72 ASN A C 1
ATOM 569 O O . ASN A 1 72 ? 6.284 -10.860 -14.170 1.00 96.31 72 ASN A O 1
ATOM 573 N N . LEU A 1 73 ? 5.276 -8.916 -13.702 1.00 96.00 73 LEU A N 1
ATOM 574 C CA . LEU A 1 73 ? 6.456 -8.095 -13.979 1.00 96.00 73 LEU A CA 1
ATOM 575 C C . LEU A 1 73 ? 7.595 -8.359 -12.989 1.00 96.00 73 LEU A C 1
ATOM 577 O O . LEU A 1 73 ? 8.763 -8.290 -13.381 1.00 96.00 73 LEU A O 1
ATOM 581 N N . ALA A 1 74 ? 7.274 -8.672 -11.731 1.00 95.94 74 ALA A N 1
ATOM 582 C CA . ALA A 1 74 ? 8.257 -9.011 -10.709 1.00 95.94 74 ALA A CA 1
ATOM 583 C C . ALA A 1 74 ? 9.038 -10.299 -11.036 1.00 95.94 74 ALA A C 1
ATOM 585 O O . ALA A 1 74 ? 10.217 -10.401 -10.687 1.00 95.94 74 ALA A O 1
ATOM 586 N N . GLU A 1 75 ? 8.414 -11.238 -11.749 1.00 94.88 75 GLU A N 1
ATOM 587 C CA . GLU A 1 75 ? 9.039 -12.485 -12.213 1.00 94.88 75 GLU A CA 1
ATOM 588 C C . GLU A 1 75 ? 9.645 -12.395 -13.623 1.00 94.88 75 GLU A C 1
ATOM 590 O O . GLU A 1 75 ? 10.327 -13.315 -14.071 1.00 94.88 75 GLU A O 1
ATOM 595 N N . SER A 1 76 ? 9.458 -11.268 -14.311 1.00 93.38 76 SER A N 1
ATOM 596 C CA . SER A 1 76 ? 10.031 -11.013 -15.635 1.00 93.38 76 SER A CA 1
ATOM 597 C C . SER A 1 76 ? 11.440 -10.394 -15.579 1.00 93.38 76 SER A C 1
ATOM 599 O O . SER A 1 76 ? 11.913 -9.917 -14.541 1.00 93.38 76 SER A O 1
ATOM 601 N N . ASP A 1 77 ? 12.100 -10.317 -16.737 1.00 92.25 77 ASP A N 1
ATOM 602 C CA . ASP A 1 77 ? 13.340 -9.549 -16.940 1.00 92.25 77 ASP A CA 1
ATOM 603 C C . ASP A 1 77 ? 13.099 -8.146 -17.533 1.00 92.25 77 ASP A C 1
ATOM 605 O O . ASP A 1 77 ? 14.041 -7.459 -17.929 1.00 92.25 77 ASP A O 1
ATOM 609 N N . GLU A 1 78 ? 11.847 -7.679 -17.571 1.00 91.88 78 GLU A N 1
ATOM 610 C CA . GLU A 1 78 ? 11.496 -6.386 -18.173 1.00 91.88 78 GLU A CA 1
ATOM 611 C C . GLU A 1 78 ? 11.800 -5.179 -17.271 1.00 91.88 78 GLU A C 1
ATOM 613 O O . GLU A 1 78 ? 11.874 -4.040 -17.738 1.00 91.88 78 GLU A O 1
ATOM 618 N N . LEU A 1 79 ? 11.981 -5.415 -15.968 1.00 93.12 79 LEU A N 1
ATOM 619 C CA . LEU A 1 79 ? 12.266 -4.387 -14.975 1.00 93.12 79 LEU A CA 1
ATOM 620 C C . LEU A 1 79 ? 13.713 -4.439 -14.492 1.00 93.12 79 LEU A C 1
ATOM 622 O O . LEU A 1 79 ? 14.325 -5.493 -14.323 1.00 93.12 79 LEU A O 1
ATOM 626 N N . LYS A 1 80 ? 14.245 -3.262 -14.149 1.00 94.44 80 LYS A N 1
ATOM 627 C CA . LYS A 1 80 ? 15.527 -3.161 -13.441 1.00 94.4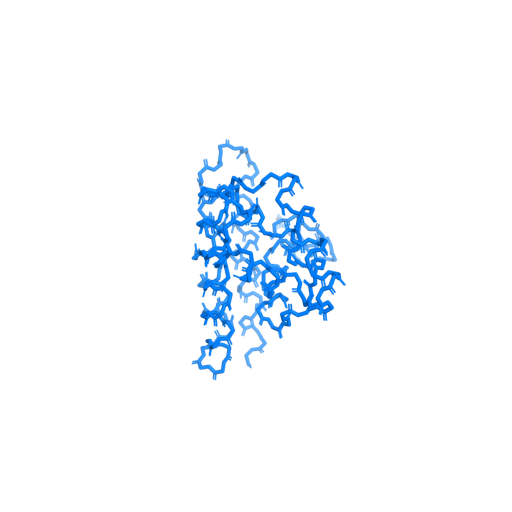4 80 LYS A CA 1
ATOM 628 C C . LYS A 1 80 ? 15.461 -3.917 -12.099 1.00 94.44 80 LYS A C 1
ATOM 630 O O . LYS A 1 80 ? 14.397 -3.946 -11.477 1.00 94.44 80 LYS A O 1
ATOM 635 N N . PRO A 1 81 ? 16.598 -4.417 -11.572 1.00 94.81 81 PRO A N 1
ATOM 636 C CA . PRO A 1 81 ? 16.610 -5.253 -10.368 1.00 94.81 81 PRO A CA 1
ATOM 637 C C . PRO A 1 81 ? 15.915 -4.642 -9.143 1.00 94.81 81 PRO A C 1
ATOM 639 O O . PRO A 1 81 ? 15.200 -5.346 -8.438 1.00 94.81 81 PRO A O 1
ATOM 642 N N . LYS A 1 82 ? 16.087 -3.334 -8.900 1.00 94.69 82 LYS A N 1
ATOM 643 C CA . LYS A 1 82 ? 15.521 -2.656 -7.722 1.00 94.69 82 LYS A CA 1
ATOM 644 C C . LYS A 1 82 ? 13.983 -2.539 -7.772 1.00 94.69 82 LYS A C 1
ATOM 646 O O . LYS A 1 82 ? 13.355 -3.033 -6.841 1.00 94.69 82 LYS A O 1
ATOM 651 N N . PRO A 1 83 ? 13.356 -1.955 -8.817 1.00 95.50 83 PRO A N 1
ATOM 652 C CA . PRO A 1 83 ? 11.897 -1.969 -8.950 1.00 95.50 83 PRO A CA 1
ATOM 653 C C . PRO A 1 83 ? 11.305 -3.379 -8.967 1.00 95.50 83 PRO A C 1
ATOM 655 O O . PRO A 1 83 ? 10.276 -3.609 -8.345 1.00 95.50 83 PRO A O 1
ATOM 658 N N . ARG A 1 84 ? 11.982 -4.331 -9.621 1.00 96.19 84 ARG A N 1
ATOM 659 C CA . ARG A 1 84 ? 11.548 -5.729 -9.673 1.00 96.19 84 ARG A CA 1
ATOM 660 C C . ARG A 1 84 ? 11.457 -6.363 -8.284 1.00 96.19 84 ARG A C 1
ATOM 662 O O . ARG A 1 84 ? 10.437 -6.950 -7.946 1.00 96.19 84 ARG A O 1
ATOM 669 N N . ALA A 1 85 ? 12.500 -6.207 -7.467 1.00 96.31 85 ALA A N 1
ATOM 670 C CA . ALA A 1 85 ? 12.509 -6.713 -6.095 1.00 96.31 85 ALA A CA 1
ATOM 671 C C . ALA A 1 85 ? 11.409 -6.067 -5.235 1.00 96.31 85 ALA A C 1
ATOM 673 O O . ALA A 1 85 ? 10.720 -6.770 -4.505 1.00 96.31 85 ALA A O 1
ATOM 674 N N . ALA A 1 86 ? 11.202 -4.753 -5.378 1.00 96.44 86 ALA A N 1
ATOM 675 C CA . ALA A 1 86 ? 10.139 -4.041 -4.674 1.00 96.44 86 ALA A CA 1
ATOM 676 C C . ALA A 1 86 ? 8.734 -4.537 -5.060 1.00 96.44 86 ALA A C 1
ATOM 678 O O . ALA A 1 86 ? 7.892 -4.709 -4.185 1.00 96.44 86 ALA A O 1
ATOM 679 N N . LEU A 1 87 ? 8.470 -4.794 -6.348 1.00 96.25 87 LEU A N 1
ATOM 680 C CA . LEU A 1 87 ? 7.184 -5.359 -6.776 1.00 96.25 87 LEU A CA 1
ATOM 681 C C . LEU A 1 87 ? 6.984 -6.787 -6.277 1.00 96.25 87 LEU A C 1
ATOM 683 O O . LEU A 1 87 ? 5.876 -7.118 -5.866 1.00 96.25 87 LEU A O 1
ATOM 687 N N . ARG A 1 88 ? 8.044 -7.604 -6.259 1.00 96.62 88 ARG A N 1
ATOM 688 C CA . ARG A 1 88 ? 7.985 -8.965 -5.710 1.00 96.62 88 ARG A CA 1
ATOM 689 C C . ARG A 1 88 ? 7.556 -8.953 -4.246 1.00 96.62 88 ARG A C 1
ATOM 691 O O . ARG A 1 88 ? 6.672 -9.707 -3.862 1.00 96.62 88 ARG A O 1
ATOM 698 N N . GLU A 1 89 ? 8.162 -8.079 -3.445 1.00 96.75 89 GLU A N 1
ATOM 699 C CA . GLU A 1 89 ? 7.817 -7.918 -2.030 1.00 96.75 89 GLU A CA 1
ATOM 700 C C . GLU A 1 89 ? 6.369 -7.442 -1.849 1.00 96.75 89 GLU A C 1
ATOM 702 O O . GLU A 1 89 ? 5.621 -8.022 -1.066 1.00 96.75 89 GLU A O 1
ATOM 707 N N . VAL A 1 90 ? 5.943 -6.435 -2.620 1.00 96.38 90 VAL A N 1
ATOM 708 C CA . VAL A 1 90 ? 4.563 -5.927 -2.580 1.00 96.38 90 VAL A CA 1
ATOM 709 C C . VAL A 1 90 ? 3.555 -7.021 -2.938 1.00 96.38 90 VAL A C 1
ATOM 711 O O . VAL A 1 90 ? 2.596 -7.220 -2.195 1.00 96.38 90 VAL A O 1
ATOM 714 N N . ALA A 1 91 ? 3.771 -7.742 -4.040 1.00 96.31 91 ALA A N 1
ATOM 715 C CA . ALA A 1 91 ? 2.878 -8.807 -4.483 1.00 96.31 91 ALA A CA 1
ATOM 716 C C . ALA A 1 91 ? 2.788 -9.937 -3.444 1.00 96.31 91 ALA A C 1
ATOM 718 O O . ALA A 1 91 ? 1.687 -10.345 -3.079 1.00 96.31 91 ALA A O 1
ATOM 719 N N . ALA A 1 92 ? 3.930 -10.372 -2.898 1.00 96.75 92 ALA A N 1
ATOM 720 C CA . ALA A 1 92 ? 3.975 -11.403 -1.864 1.00 96.75 92 ALA A CA 1
ATOM 721 C C . ALA A 1 92 ? 3.256 -10.974 -0.574 1.00 96.75 92 ALA A C 1
ATOM 723 O O . ALA A 1 92 ? 2.570 -11.782 0.050 1.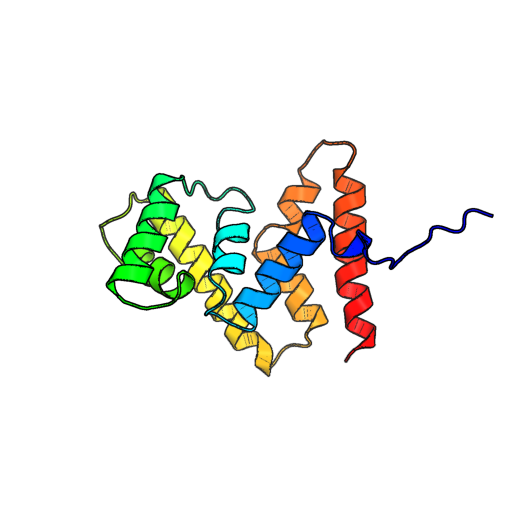00 96.75 92 ALA A O 1
ATOM 724 N N . ASN A 1 93 ? 3.382 -9.708 -0.169 1.00 97.38 93 ASN A N 1
ATOM 725 C CA . ASN A 1 93 ? 2.683 -9.185 1.003 1.00 97.38 93 ASN A CA 1
ATOM 726 C C . ASN A 1 93 ? 1.165 -9.195 0.806 1.00 97.38 93 ASN A C 1
ATOM 728 O O . ASN A 1 93 ? 0.452 -9.724 1.655 1.00 97.38 93 ASN A O 1
ATOM 732 N N . PHE A 1 94 ? 0.672 -8.695 -0.332 1.00 97.56 94 PHE A N 1
ATOM 733 C CA . PHE A 1 94 ? -0.762 -8.727 -0.626 1.00 97.56 94 PHE A CA 1
ATOM 734 C C . PHE A 1 94 ? -1.315 -10.150 -0.695 1.00 97.56 94 PHE A C 1
ATOM 736 O O . PHE A 1 94 ? -2.381 -10.399 -0.140 1.00 97.56 94 PHE A O 1
ATOM 743 N N . GLU A 1 95 ? -0.581 -11.090 -1.292 1.00 96.00 95 GLU A N 1
ATOM 744 C CA . GLU A 1 95 ? -0.984 -12.498 -1.327 1.00 96.00 95 GLU A CA 1
ATOM 745 C C . GLU A 1 95 ? -1.088 -13.096 0.089 1.00 96.00 95 GLU A C 1
ATOM 747 O O . GLU A 1 95 ? -2.050 -13.801 0.403 1.00 96.00 95 GLU A O 1
ATOM 752 N N . ARG A 1 96 ? -0.122 -12.802 0.974 1.00 96.88 96 ARG A N 1
ATOM 753 C CA . ARG A 1 96 ? -0.168 -13.245 2.378 1.00 96.88 96 ARG A CA 1
ATOM 754 C C . ARG A 1 96 ? -1.352 -12.639 3.128 1.00 96.88 96 ARG A C 1
ATOM 756 O O . ARG A 1 96 ? -2.059 -13.371 3.813 1.00 96.88 96 ARG A O 1
ATOM 763 N N . TRP A 1 97 ? -1.587 -11.334 2.993 1.00 97.56 97 TRP A N 1
ATOM 764 C CA . TRP A 1 97 ? -2.694 -10.656 3.674 1.00 97.56 97 TRP A CA 1
ATOM 765 C C . TRP A 1 97 ? -4.059 -11.128 3.168 1.00 97.56 97 TRP A C 1
ATOM 767 O O . TRP A 1 97 ? -4.974 -11.310 3.963 1.00 97.56 97 TRP A O 1
ATOM 777 N N . GLN A 1 98 ? -4.185 -11.399 1.867 1.00 95.94 98 GLN A N 1
ATOM 778 C CA . GLN A 1 98 ? -5.392 -11.980 1.275 1.00 95.94 98 GLN A CA 1
ATOM 779 C C . GLN A 1 98 ? -5.709 -13.354 1.864 1.00 95.94 98 GLN A C 1
ATOM 781 O O . GLN A 1 98 ? -6.853 -13.617 2.217 1.00 95.94 98 GLN A O 1
ATOM 786 N N . LYS A 1 99 ? -4.697 -14.211 2.035 1.00 95.69 99 LYS A N 1
ATOM 787 C CA . LYS A 1 99 ? -4.864 -15.523 2.680 1.00 95.69 99 LYS A CA 1
ATOM 788 C C . LYS A 1 99 ? -5.261 -15.408 4.155 1.00 95.69 99 LYS A C 1
ATOM 790 O O . LYS A 1 99 ? -5.987 -16.261 4.651 1.00 95.69 99 LYS A O 1
ATOM 795 N N . ALA A 1 100 ? -4.805 -14.363 4.844 1.00 95.56 100 ALA A N 1
ATOM 796 C CA . ALA A 1 100 ? -5.116 -14.134 6.253 1.00 95.56 100 ALA A CA 1
ATOM 797 C C . ALA A 1 100 ? -6.557 -13.642 6.498 1.00 95.56 100 ALA A C 1
ATOM 799 O O . ALA A 1 100 ? -7.042 -13.774 7.618 1.00 95.56 100 ALA A O 1
ATOM 800 N N . LEU A 1 101 ? -7.267 -13.136 5.476 1.00 92.38 101 LEU A N 1
ATOM 801 C CA . LEU A 1 101 ? -8.656 -12.663 5.609 1.00 92.38 101 LEU A CA 1
ATOM 802 C C . LEU A 1 101 ? -9.609 -13.714 6.192 1.00 92.38 101 LEU A C 1
ATOM 804 O O . LEU A 1 101 ? -10.567 -13.358 6.870 1.00 92.38 101 LEU A O 1
ATOM 808 N N . GLU A 1 102 ? -9.372 -14.995 5.910 1.00 89.25 102 GLU A N 1
ATOM 809 C CA . GLU A 1 102 ? -10.252 -16.083 6.351 1.00 89.25 102 GLU A CA 1
ATOM 810 C C . GLU A 1 102 ? -9.975 -16.537 7.790 1.00 89.25 102 GLU A C 1
ATOM 812 O O . GLU A 1 102 ? -10.825 -17.170 8.414 1.00 89.25 102 GLU A O 1
ATOM 817 N N . THR A 1 103 ? -8.780 -16.252 8.314 1.00 92.75 103 THR A N 1
ATOM 818 C CA . THR A 1 103 ? -8.280 -16.857 9.560 1.00 92.75 103 THR A CA 1
ATOM 819 C C . THR A 1 103 ? -7.923 -15.852 10.644 1.00 92.75 103 THR A C 1
ATOM 821 O O . THR A 1 103 ? -7.670 -16.258 11.776 1.00 92.75 103 THR A O 1
ATOM 824 N N . THR A 1 104 ? -7.867 -14.565 10.310 1.00 92.31 104 THR A N 1
ATOM 825 C CA . THR A 1 104 ? -7.395 -13.507 11.203 1.00 92.31 104 THR A CA 1
ATOM 826 C C . THR A 1 104 ? -8.504 -12.479 11.422 1.00 92.31 104 THR A C 1
ATOM 828 O O . THR A 1 104 ? -9.115 -12.039 10.444 1.00 92.31 104 THR A O 1
ATOM 831 N N . PRO A 1 105 ? -8.769 -12.061 12.674 1.00 93.56 105 PRO A N 1
ATOM 832 C CA . PRO A 1 105 ? -9.681 -10.958 12.959 1.00 93.56 105 PRO A CA 1
ATOM 833 C C . PRO A 1 105 ? -9.318 -9.706 12.154 1.00 93.56 105 PRO A C 1
ATOM 835 O O . PRO A 1 105 ? -8.142 -9.381 11.972 1.00 93.56 105 PRO A O 1
ATOM 838 N N . HIS A 1 106 ? -10.321 -8.975 11.665 1.00 89.69 106 HIS A N 1
ATOM 839 C CA . HIS A 1 106 ? -10.086 -7.859 10.742 1.00 89.69 106 HIS A CA 1
ATOM 840 C C . HIS A 1 106 ? -9.250 -6.723 11.357 1.00 89.69 106 HIS A C 1
ATOM 842 O O . HIS A 1 106 ? -8.565 -6.007 10.632 1.00 89.69 106 HIS A O 1
ATOM 848 N N . THR A 1 107 ? -9.301 -6.547 12.680 1.00 92.69 107 THR A N 1
ATOM 849 C CA . THR A 1 107 ? -8.541 -5.537 13.433 1.00 92.69 107 THR A CA 1
ATOM 850 C C . THR A 1 107 ? -7.067 -5.912 13.494 1.00 92.69 107 THR A C 1
ATOM 852 O O . THR A 1 107 ? -6.223 -5.115 13.096 1.00 92.69 107 THR A O 1
ATOM 855 N N . GLU A 1 108 ? -6.764 -7.155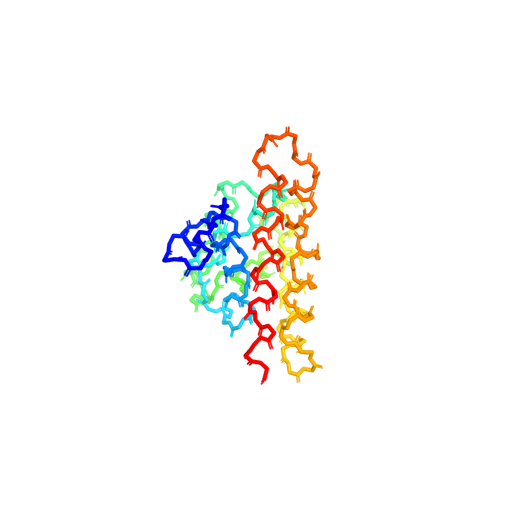 13.871 1.00 94.69 108 GLU A N 1
ATOM 856 C CA . GLU A 1 108 ? -5.403 -7.703 13.879 1.00 94.69 108 GLU A CA 1
ATOM 857 C C . GLU A 1 108 ? -4.788 -7.696 12.471 1.00 94.69 108 GLU A C 1
ATOM 859 O O . GLU A 1 108 ? -3.631 -7.305 12.280 1.00 94.69 108 GLU A O 1
ATOM 864 N N . LEU A 1 109 ? -5.574 -8.056 11.451 1.00 95.62 109 LEU A N 1
ATOM 865 C CA . LEU A 1 109 ? -5.118 -8.002 10.065 1.00 95.62 109 LEU A CA 1
ATOM 866 C C . LEU A 1 109 ? -4.868 -6.558 9.604 1.00 95.62 109 LEU A C 1
ATOM 868 O O . LEU A 1 109 ? -3.877 -6.301 8.921 1.00 95.62 109 LEU A O 1
ATOM 872 N N . ALA A 1 110 ? -5.718 -5.604 9.991 1.00 95.56 110 ALA A N 1
ATOM 873 C CA . ALA A 1 110 ? -5.525 -4.192 9.674 1.00 95.56 110 ALA A CA 1
ATOM 874 C C . ALA A 1 110 ? -4.226 -3.639 10.282 1.00 95.56 110 ALA A C 1
ATOM 876 O O . ALA A 1 110 ? -3.465 -2.969 9.578 1.00 95.56 110 ALA A O 1
ATOM 877 N N . GLU A 1 111 ? -3.936 -3.950 11.548 1.00 95.75 111 GLU A N 1
ATOM 878 C CA . GLU A 1 111 ? -2.666 -3.587 12.192 1.00 95.75 111 GLU A CA 1
ATOM 879 C C . GLU A 1 111 ? -1.478 -4.209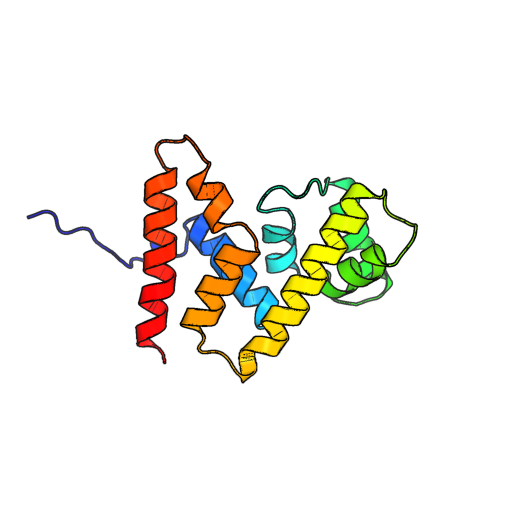 11.456 1.00 95.75 111 GLU A C 1
ATOM 881 O O . GLU A 1 111 ? -0.560 -3.492 11.049 1.00 95.75 111 GLU A O 1
ATOM 886 N N . THR A 1 112 ? -1.551 -5.516 11.186 1.00 96.94 112 THR A N 1
ATOM 887 C CA . THR A 1 112 ? -0.516 -6.265 10.462 1.00 96.94 112 THR A CA 1
ATOM 888 C C . THR A 1 112 ? -0.217 -5.635 9.101 1.00 96.94 112 THR A C 1
ATOM 890 O O . THR A 1 112 ? 0.943 -5.412 8.762 1.00 96.94 112 THR A O 1
ATOM 893 N N . ILE A 1 113 ? -1.247 -5.279 8.326 1.00 97.50 113 ILE A N 1
ATOM 894 C CA . ILE A 1 113 ? -1.084 -4.637 7.015 1.00 97.50 113 ILE A CA 1
ATOM 895 C C . ILE A 1 113 ? -0.374 -3.282 7.151 1.00 97.50 113 ILE A C 1
ATOM 897 O O . ILE A 1 113 ? 0.548 -2.984 6.386 1.00 97.50 113 ILE A O 1
ATOM 901 N N . LEU A 1 114 ? -0.779 -2.435 8.102 1.00 97.12 114 LEU A N 1
ATOM 902 C CA . LEU A 1 114 ? -0.188 -1.101 8.274 1.00 97.12 114 LEU A CA 1
ATOM 903 C C . LEU A 1 114 ? 1.269 -1.157 8.755 1.00 97.12 114 LEU A C 1
ATOM 905 O O . LEU A 1 114 ? 2.074 -0.297 8.378 1.00 97.12 114 LEU A O 1
ATOM 909 N N . GLU A 1 115 ? 1.617 -2.160 9.557 1.00 96.31 115 GLU A N 1
ATOM 910 C CA . GLU A 1 115 ? 2.983 -2.398 10.020 1.00 96.31 115 GLU A CA 1
ATOM 911 C C . GLU A 1 115 ? 3.862 -3.025 8.932 1.00 96.31 115 GLU A C 1
ATOM 913 O O . GLU A 1 115 ? 4.863 -2.424 8.542 1.00 96.31 115 GLU A O 1
ATOM 918 N N . GLU A 1 116 ? 3.473 -4.175 8.375 1.00 96.62 116 GLU A N 1
ATOM 919 C CA . GLU A 1 116 ? 4.272 -4.905 7.380 1.00 96.62 116 GLU A CA 1
ATOM 920 C C . GLU A 1 116 ? 4.399 -4.158 6.043 1.00 96.62 116 GLU A C 1
ATOM 922 O O . GLU A 1 116 ? 5.391 -4.312 5.331 1.00 96.62 116 GLU A O 1
ATOM 927 N N . SER A 1 117 ? 3.433 -3.304 5.686 1.00 96.31 117 SER A N 1
ATOM 928 C CA . SER A 1 117 ? 3.569 -2.415 4.521 1.00 96.31 117 SER A CA 1
ATOM 929 C C . SER A 1 117 ? 4.637 -1.330 4.711 1.00 96.31 117 SER A C 1
ATOM 931 O O . SER A 1 117 ? 5.022 -0.677 3.731 1.00 96.31 117 SER A O 1
ATOM 933 N N . GLY A 1 118 ? 5.083 -1.108 5.952 1.00 96.25 118 GLY A N 1
ATOM 934 C CA . GLY A 1 118 ? 5.948 -0.010 6.372 1.00 96.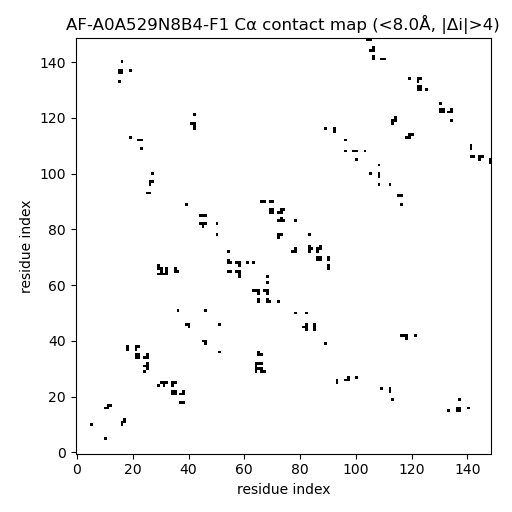25 118 GLY A CA 1
ATOM 935 C C . GLY A 1 118 ? 5.219 1.330 6.510 1.00 96.25 118 GLY A C 1
ATOM 936 O O . GLY A 1 118 ? 5.868 2.355 6.727 1.00 96.25 118 GLY A O 1
ATOM 937 N N . TYR A 1 119 ? 3.890 1.369 6.354 1.00 97.31 119 TYR A N 1
ATOM 938 C CA . TYR A 1 119 ? 3.121 2.616 6.353 1.00 97.31 119 TYR A CA 1
ATOM 939 C C . TYR A 1 119 ? 3.161 3.325 7.709 1.00 97.31 119 TYR A C 1
ATOM 941 O O . TYR A 1 119 ? 3.411 4.531 7.784 1.00 97.31 119 TYR A O 1
ATOM 949 N N . THR A 1 120 ? 2.999 2.566 8.791 1.00 95.38 120 THR A N 1
ATOM 950 C CA . THR A 1 120 ? 3.137 3.084 10.154 1.00 95.38 120 THR A CA 1
ATOM 951 C C . THR A 1 120 ? 4.554 3.608 10.406 1.00 95.38 120 THR A C 1
ATOM 953 O O . THR A 1 120 ? 4.735 4.697 10.956 1.00 95.38 120 THR A O 1
ATOM 956 N N . ASP A 1 121 ? 5.575 2.875 9.965 1.00 95.94 121 ASP A N 1
ATOM 957 C CA . ASP A 1 121 ? 6.974 3.248 10.187 1.00 95.94 121 ASP A CA 1
ATOM 958 C C . ASP A 1 121 ? 7.404 4.468 9.368 1.00 95.94 121 ASP A C 1
ATOM 960 O O . ASP A 1 121 ? 8.214 5.270 9.836 1.00 95.94 121 ASP A O 1
ATOM 964 N N . MET A 1 122 ? 6.822 4.672 8.184 1.00 96.12 122 MET A N 1
ATOM 965 C CA . MET A 1 122 ? 6.997 5.902 7.412 1.00 96.12 122 MET A CA 1
ATOM 966 C C . MET A 1 122 ? 6.587 7.126 8.236 1.00 96.12 122 MET A C 1
ATOM 968 O O . MET A 1 122 ? 7.355 8.082 8.316 1.00 96.12 122 MET A O 1
ATOM 972 N N . TRP A 1 123 ? 5.425 7.078 8.895 1.00 95.88 123 TRP A N 1
ATOM 973 C CA . TRP A 1 123 ? 4.959 8.179 9.739 1.00 95.88 123 TRP A CA 1
ATOM 974 C C . TRP A 1 123 ? 5.732 8.300 11.054 1.00 95.88 123 TRP A C 1
ATOM 976 O O . TRP A 1 123 ? 5.981 9.416 11.494 1.00 95.88 123 TRP A O 1
ATOM 986 N N . LYS A 1 124 ? 6.176 7.193 11.667 1.00 94.31 124 LYS A N 1
ATOM 987 C CA . LYS A 1 124 ? 7.045 7.247 12.863 1.00 94.31 124 LYS A CA 1
ATOM 988 C C . LYS A 1 124 ? 8.380 7.946 12.585 1.00 94.31 124 LYS A C 1
ATOM 990 O O . LYS A 1 124 ? 8.909 8.618 13.465 1.00 94.31 124 LYS A O 1
ATOM 995 N N . ASN A 1 125 ? 8.926 7.769 11.383 1.00 94.81 125 ASN A N 1
ATOM 996 C CA . ASN A 1 125 ? 10.211 8.346 10.985 1.00 94.81 125 ASN A CA 1
ATOM 997 C C . ASN A 1 125 ? 10.093 9.756 10.378 1.00 94.81 125 ASN A C 1
ATOM 999 O O . ASN A 1 125 ? 11.112 10.418 10.154 1.00 94.81 125 ASN A O 1
ATOM 1003 N N . ASP A 1 126 ? 8.873 10.228 10.115 1.00 93.94 126 ASP A N 1
ATOM 1004 C CA . ASP A 1 126 ? 8.611 11.569 9.602 1.00 93.94 126 ASP A CA 1
ATOM 1005 C C . ASP A 1 126 ? 8.779 12.616 10.722 1.00 93.94 126 ASP A C 1
ATOM 1007 O O . ASP A 1 126 ? 8.250 12.481 11.824 1.00 93.94 126 ASP A O 1
ATOM 1011 N N . ARG A 1 127 ? 9.556 13.671 10.447 1.00 92.50 127 ARG A N 1
ATOM 1012 C CA . ARG A 1 127 ? 9.878 14.741 11.413 1.00 92.50 127 ARG A CA 1
ATOM 1013 C C . ARG A 1 127 ? 8.932 15.942 11.339 1.00 92.50 127 ARG A C 1
ATOM 1015 O O . ARG A 1 127 ? 9.166 16.945 12.013 1.00 92.50 127 ARG A O 1
ATOM 1022 N N . SER A 1 128 ? 7.913 15.891 10.489 1.00 94.00 128 SER A N 1
ATOM 1023 C CA . SER A 1 128 ? 6.910 16.944 10.373 1.00 94.00 128 SER A CA 1
ATOM 1024 C C . SER A 1 128 ? 6.030 17.016 11.622 1.00 94.00 128 SER A C 1
ATOM 1026 O O . SER A 1 128 ? 5.780 16.024 12.306 1.00 94.00 128 SER A O 1
ATOM 1028 N N . ALA A 1 129 ? 5.510 18.211 11.908 1.00 91.31 129 ALA A N 1
ATOM 1029 C CA . ALA A 1 129 ? 4.630 18.438 13.055 1.00 91.31 129 ALA A CA 1
ATOM 1030 C C . ALA A 1 129 ? 3.303 17.656 12.970 1.00 91.31 129 ALA A C 1
ATOM 1032 O O . ALA A 1 129 ? 2.641 17.447 13.983 1.00 91.31 129 ALA A O 1
ATOM 1033 N N . GLU A 1 130 ? 2.911 17.223 11.769 1.00 88.88 130 GLU A N 1
ATOM 1034 C CA . GLU A 1 130 ? 1.663 16.496 11.527 1.00 88.88 130 GLU A CA 1
ATOM 1035 C C . GLU A 1 130 ? 1.787 14.988 11.778 1.00 88.88 130 GLU A C 1
ATOM 1037 O O . GLU A 1 130 ? 0.774 14.329 12.017 1.00 88.88 130 GLU A O 1
ATOM 1042 N N . ALA A 1 131 ? 3.002 14.430 11.737 1.00 92.06 131 ALA A N 1
ATOM 1043 C CA . ALA A 1 131 ? 3.230 12.988 11.789 1.00 92.06 131 ALA A CA 1
ATOM 1044 C C . ALA A 1 131 ? 2.649 12.300 13.044 1.00 92.06 131 ALA A C 1
ATOM 1046 O O . ALA A 1 131 ? 1.947 11.296 12.885 1.00 92.06 131 ALA A O 1
ATOM 1047 N N . PRO A 1 132 ? 2.801 12.845 14.273 1.00 92.69 132 PRO A N 1
ATOM 1048 C CA . PRO A 1 132 ? 2.161 12.265 15.455 1.00 92.69 132 PRO A CA 1
ATOM 1049 C C . PRO A 1 132 ? 0.632 12.224 15.346 1.00 92.69 132 PRO A C 1
ATOM 1051 O O . PRO A 1 132 ? 0.009 11.246 15.752 1.00 92.69 132 PRO A O 1
ATOM 1054 N N . GLY A 1 133 ? 0.028 13.258 14.751 1.00 93.88 133 GLY A N 1
ATOM 1055 C CA . GLY A 1 133 ? -1.416 13.320 14.535 1.00 93.88 133 GLY A CA 1
ATOM 1056 C C . GLY A 1 133 ? -1.900 12.303 13.502 1.00 93.88 133 GLY A C 1
ATOM 1057 O O . GLY A 1 133 ? -2.970 11.730 13.670 1.00 93.88 133 GLY A O 1
ATOM 1058 N N . ARG A 1 134 ? -1.116 12.028 12.453 1.00 94.31 134 ARG A N 1
ATOM 1059 C CA . ARG A 1 134 ? -1.439 10.983 11.463 1.00 94.31 134 ARG A CA 1
ATOM 1060 C C . ARG A 1 134 ? -1.400 9.588 12.089 1.00 94.31 134 ARG A C 1
ATOM 1062 O O . ARG A 1 134 ? -2.310 8.800 11.862 1.00 94.31 134 ARG A O 1
ATOM 1069 N N . LEU A 1 135 ? -0.405 9.313 12.935 1.00 94.38 135 LEU A N 1
ATOM 1070 C CA . LEU A 1 135 ? -0.323 8.062 13.699 1.00 94.38 135 LEU A CA 1
ATOM 1071 C C . LEU A 1 135 ? -1.505 7.887 14.663 1.00 94.38 135 LEU A C 1
ATOM 1073 O O . LEU A 1 135 ? -2.019 6.779 14.791 1.00 94.38 135 LEU A O 1
ATOM 1077 N N . GLU A 1 136 ? -1.946 8.962 15.324 1.00 94.50 136 GLU A N 1
ATOM 1078 C CA . GLU A 1 136 ? -3.148 8.940 16.171 1.00 94.50 136 GLU A CA 1
ATOM 1079 C C . GLU A 1 136 ? -4.389 8.550 15.352 1.00 94.50 136 GLU A C 1
ATOM 1081 O O . GLU A 1 136 ? -5.139 7.669 15.764 1.00 94.50 136 GLU A O 1
ATOM 1086 N N . ASN A 1 137 ? -4.549 9.112 14.149 1.00 93.81 137 ASN A N 1
ATOM 1087 C CA . ASN A 1 137 ? -5.692 8.810 13.280 1.00 93.81 137 ASN A CA 1
ATOM 1088 C C . ASN A 1 137 ? -5.691 7.356 12.788 1.00 93.81 137 ASN A C 1
ATOM 1090 O O . ASN A 1 137 ? -6.751 6.750 12.687 1.00 93.81 137 ASN A O 1
ATOM 1094 N N . LEU A 1 138 ? -4.518 6.785 12.491 1.00 94.88 138 LEU A N 1
ATOM 1095 C CA . LEU A 1 138 ? -4.407 5.378 12.088 1.00 94.88 138 LEU A CA 1
ATOM 1096 C C . LEU A 1 138 ? -4.803 4.428 13.222 1.00 94.88 138 LEU A C 1
ATOM 1098 O O . LEU A 1 138 ? -5.523 3.463 12.985 1.00 94.88 138 LEU A O 1
ATOM 1102 N N . LYS A 1 139 ? -4.396 4.728 14.461 1.00 93.56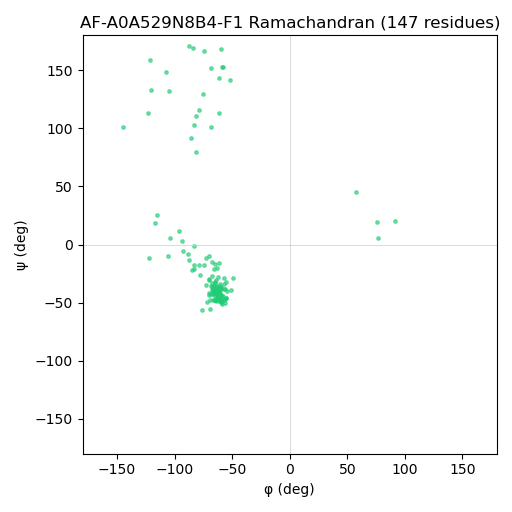 139 LYS A N 1
ATOM 1103 C CA . LYS A 1 139 ? -4.833 3.966 15.641 1.00 93.56 139 LYS A CA 1
ATOM 1104 C C . LYS A 1 139 ? -6.335 4.091 15.870 1.00 93.56 139 LYS A C 1
ATOM 1106 O O . LYS A 1 139 ? -6.992 3.114 16.205 1.00 93.56 139 LYS A O 1
ATOM 1111 N N . GLU A 1 140 ? -6.877 5.292 15.683 1.00 92.50 140 GLU A N 1
ATOM 1112 C CA . GLU A 1 140 ? -8.315 5.535 15.785 1.00 92.50 140 GLU A CA 1
ATOM 1113 C C . GLU A 1 140 ? -9.099 4.741 14.731 1.00 92.50 140 GLU A C 1
ATOM 1115 O O . GLU A 1 140 ? -10.121 4.149 15.061 1.00 92.50 140 GLU A O 1
ATOM 1120 N N . LEU A 1 141 ? -8.593 4.665 13.493 1.00 92.69 141 LEU A N 1
ATOM 1121 C CA . LEU A 1 141 ? -9.199 3.876 12.419 1.00 92.69 141 LEU A CA 1
ATOM 1122 C C . LEU A 1 141 ? -9.303 2.397 12.801 1.00 92.69 141 LEU A C 1
ATOM 1124 O O . LEU A 1 141 ? -10.391 1.838 12.718 1.00 92.69 141 LEU A O 1
ATOM 1128 N N . VAL A 1 142 ? -8.209 1.785 13.260 1.00 91.94 142 VAL A N 1
ATOM 1129 C CA . VAL A 1 142 ? -8.211 0.374 13.683 1.00 91.94 142 VAL A CA 1
ATOM 1130 C C . VAL A 1 142 ? -9.172 0.165 14.852 1.00 91.94 142 VAL A C 1
ATOM 1132 O O . VAL A 1 142 ? -10.010 -0.729 14.805 1.00 91.94 142 VAL A O 1
ATOM 1135 N N . ARG A 1 143 ? -9.128 1.042 15.861 1.00 89.69 143 ARG A N 1
ATOM 1136 C CA . ARG A 1 143 ? -10.032 0.959 17.013 1.00 89.69 143 ARG A CA 1
ATOM 1137 C C . ARG A 1 143 ? -11.502 1.078 16.611 1.00 89.69 143 ARG A C 1
ATOM 1139 O O . ARG A 1 143 ? -12.341 0.379 17.157 1.00 89.69 143 ARG A O 1
ATOM 1146 N N . SER A 1 144 ? -11.828 1.938 15.645 1.00 88.12 144 SER A N 1
ATOM 1147 C CA . SER A 1 144 ? -13.207 2.064 15.153 1.00 88.12 144 SER A CA 1
ATOM 1148 C C . SER A 1 144 ? -13.712 0.808 14.440 1.00 88.12 144 SER A C 1
ATOM 1150 O O . SER A 1 144 ? -14.919 0.622 14.338 1.00 88.12 144 SER A O 1
ATOM 1152 N N . MET A 1 145 ? -12.809 -0.054 13.957 1.00 84.81 145 MET A N 1
ATOM 1153 C CA . MET A 1 145 ? -13.176 -1.332 13.350 1.00 84.81 145 MET A CA 1
ATOM 1154 C C . MET A 1 145 ? -13.532 -2.387 14.403 1.00 84.81 145 MET A C 1
ATOM 1156 O O . MET A 1 145 ? -14.337 -3.253 14.093 1.00 84.81 145 MET A O 1
ATOM 1160 N N . GLU A 1 146 ? -13.007 -2.304 15.635 1.00 80.62 146 GLU A N 1
ATOM 1161 C CA . GLU A 1 146 ? -13.359 -3.227 16.737 1.00 80.62 146 GLU A CA 1
ATOM 1162 C C . GLU A 1 146 ? -14.867 -3.242 17.027 1.00 80.62 146 GLU A C 1
ATOM 1164 O O . GLU A 1 146 ? -15.409 -4.255 17.452 1.00 80.62 146 GLU A O 1
ATOM 1169 N N . GLU A 1 147 ? -15.568 -2.132 16.777 1.00 71.94 147 GLU A N 1
ATOM 1170 C CA . GLU A 1 147 ? -17.016 -2.028 16.994 1.00 71.94 147 GLU A CA 1
ATOM 1171 C C . GLU A 1 147 ? -17.852 -2.861 16.000 1.00 71.94 147 GLU A C 1
ATOM 1173 O O . GLU A 1 147 ? -19.061 -2.992 16.195 1.00 71.94 147 GLU A O 1
ATOM 1178 N N . TYR A 1 148 ? -17.232 -3.408 14.947 1.00 67.06 148 TYR A N 1
ATOM 1179 C CA . TYR A 1 148 ? -17.895 -4.109 13.842 1.00 67.06 148 TYR A CA 1
ATOM 1180 C C . TYR A 1 148 ? -17.509 -5.599 13.715 1.00 67.06 148 TYR A C 1
ATOM 1182 O O . TYR A 1 148 ? -17.759 -6.178 12.655 1.00 67.06 148 TYR A O 1
ATOM 1190 N N . GLU A 1 149 ? -16.945 -6.203 14.772 1.00 54.22 149 GLU A N 1
ATOM 1191 C CA . GLU A 1 149 ? -16.665 -7.656 14.857 1.00 54.22 149 GLU A CA 1
ATOM 1192 C C . GLU A 1 149 ? -17.926 -8.540 14.848 1.00 54.22 149 GLU A C 1
ATOM 1194 O O . GLU A 1 149 ? -18.906 -8.226 15.570 1.00 54.22 149 GLU A O 1
#

Nearest PDB structures (foldseek):
  2is6-assembly1_B  TM=8.691E-01  e=9.359E-09  Escherichia coli
  3lfu-assembly1_A  TM=8.708E-01  e=1.251E-08  Escherichia coli
  2is1-assembly2_B  TM=8.545E-01  e=1.251E-08  Escherichia coli
  2is4-assembly1_A  TM=8.697E-01  e=2.130E-08  Escherichia coli
  2is6-assembly1_A  TM=8.742E-01  e=5.884E-08  Escherichia coli

Radius of gyration: 16.47 Å; Cα contacts (8 Å, |Δi|>4): 138; chains: 1; bounding box: 34×38×50 Å

Secondary structure (DSSP, 8-state):
------S-GGGTTSHHHHHHHHHHHHHH-TT-HHHHHHHTTSS--S--HHHHHHHHHHHHHHT--HHHHHHHHHHSSSS-HHHHHHHHHHHHHHHHHHHHTTTS-HHHHHHHHHHHTTHHHHHHH--STTHHHHHHHHHHHHHHHHTT-

Mean predicted aligned error: 4.8 Å

Solvent-accessible surface area (backbone atoms only — not comparable to full-atom values): 8319 Å² total; per-residue (Å²): 134,87,80,76,89,76,86,52,82,68,55,66,67,35,68,66,46,45,46,53,51,21,54,54,45,29,44,79,33,60,71,39,45,73,31,40,68,68,37,74,47,52,46,84,53,73,61,47,72,69,53,54,49,51,27,51,53,44,8,63,74,72,72,47,36,37,57,56,26,31,39,54,44,31,77,45,86,87,47,60,72,65,45,20,53,41,31,37,53,52,36,52,48,45,55,52,53,40,64,38,62,84,78,42,59,69,47,64,46,50,52,48,50,38,49,77,59,36,46,52,55,51,40,72,70,43,86,54,92,58,25,68,58,51,54,50,50,55,54,49,53,45,56,63,47,62,82,71,117